Protein AF-A0A8B6EXM6-F1 (afdb_monomer_lite)

Radius of gyration: 26.9 Å; chains: 1; bounding box: 40×27×105 Å

Secondary structure (DSSP, 8-state):
------PPPP-----------------EEETTEEEEETTPPPPPPTTEEEEEEEETTEEEEEEEEPPPP-SSS-B--SSS--B-TTEEEETTEEEETT-EEE-TTSSSEEEEEGGGEEEE------HHHHHHS--

Organism: Mytilus galloprovincialis (NCBI:txid29158)

pLDDT: mean 84.37, std 20.35, range [32.66, 98.38]

Structure (mmCIF, N/CA/C/O backbone):
data_AF-A0A8B6EXM6-F1
#
_entry.id   AF-A0A8B6EXM6-F1
#
loop_
_atom_site.group_PDB
_atom_site.id
_atom_site.type_symbol
_atom_site.label_atom_id
_atom_site.label_alt_id
_atom_site.label_comp_id
_atom_site.label_asym_id
_atom_site.label_entity_id
_atom_site.label_seq_id
_atom_site.pdbx_PDB_ins_code
_atom_site.Cartn_x
_atom_site.Cartn_y
_atom_site.Cartn_z
_atom_site.occupancy
_atom_site.B_iso_or_equiv
_atom_site.auth_seq_id
_atom_site.auth_comp_id
_atom_site.auth_asym_id
_atom_site.auth_atom_id
_atom_site.pdbx_PDB_model_num
ATOM 1 N N . MET A 1 1 ? 2.845 9.233 90.300 1.00 34.72 1 MET A N 1
ATOM 2 C CA . MET A 1 1 ? 2.498 8.474 89.081 1.00 34.72 1 MET A CA 1
ATOM 3 C C . MET A 1 1 ? 1.012 8.655 88.820 1.00 34.72 1 MET A C 1
ATOM 5 O O . MET A 1 1 ? 0.210 8.034 89.497 1.00 34.72 1 MET A O 1
ATOM 9 N N . VAL A 1 2 ? 0.644 9.555 87.909 1.00 34.09 2 VAL A N 1
ATOM 10 C CA . VAL A 1 2 ? -0.724 9.688 87.387 1.00 34.09 2 VAL A CA 1
ATOM 11 C C . VAL A 1 2 ? -0.554 9.925 85.894 1.00 34.09 2 VAL A C 1
ATOM 13 O O . VAL A 1 2 ? -0.035 10.964 85.497 1.00 34.09 2 VAL A O 1
ATOM 16 N N . GLN A 1 3 ? -0.878 8.925 85.080 1.00 34.38 3 GLN A N 1
ATOM 17 C CA . GLN A 1 3 ? -0.760 9.011 83.630 1.00 34.38 3 GLN A CA 1
ATOM 18 C C . GLN A 1 3 ? -2.174 9.070 83.050 1.00 34.38 3 GLN A C 1
ATOM 20 O O . GLN A 1 3 ? -2.929 8.099 83.095 1.00 34.38 3 GLN A O 1
ATOM 25 N N . CYS A 1 4 ? -2.536 10.264 82.581 1.00 32.66 4 CYS A N 1
ATOM 26 C CA . CYS A 1 4 ? -3.787 10.568 81.901 1.00 32.66 4 CYS A CA 1
ATOM 27 C C . CYS A 1 4 ? -3.909 9.775 80.593 1.00 32.66 4 CYS A C 1
ATOM 29 O O . CYS A 1 4 ? -2.983 9.743 79.783 1.00 32.66 4 CYS A O 1
ATOM 31 N N . ARG A 1 5 ? -5.084 9.179 80.368 1.00 43.31 5 ARG A N 1
ATOM 32 C CA . ARG A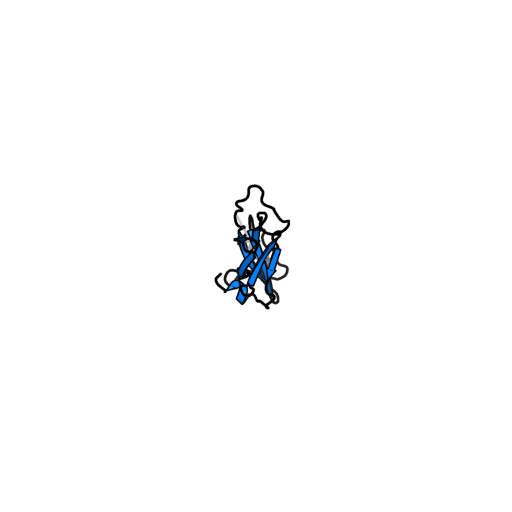 1 5 ? -5.501 8.638 79.070 1.00 43.31 5 ARG A CA 1
ATOM 33 C C . ARG A 1 5 ? -5.988 9.786 78.186 1.00 43.31 5 ARG A C 1
ATOM 35 O O . ARG A 1 5 ? -6.870 10.531 78.602 1.00 43.31 5 ARG A O 1
ATOM 42 N N . VAL A 1 6 ? -5.460 9.892 76.970 1.00 43.50 6 VAL A N 1
ATOM 43 C CA . VAL A 1 6 ? -5.981 10.780 75.920 1.00 43.50 6 VAL A CA 1
ATOM 44 C C . VAL A 1 6 ? -6.346 9.912 74.715 1.00 43.50 6 VAL A C 1
ATOM 46 O O . VAL A 1 6 ? -5.527 9.133 74.233 1.00 43.50 6 VAL A O 1
ATOM 49 N N . PHE A 1 7 ? -7.609 10.003 74.297 1.00 38.62 7 PHE A N 1
ATOM 50 C CA . PHE A 1 7 ? -8.184 9.337 73.125 1.00 38.62 7 PHE A CA 1
ATOM 51 C C . PHE A 1 7 ? -7.579 9.887 71.819 1.00 38.62 7 PHE A C 1
ATOM 53 O O . PHE A 1 7 ? -7.333 11.093 71.743 1.00 38.62 7 PHE A O 1
ATOM 60 N N . PRO A 1 8 ? -7.385 9.068 70.766 1.00 41.78 8 PRO A N 1
ATOM 61 C CA . PRO A 1 8 ? -6.911 9.568 69.485 1.00 41.78 8 PRO A CA 1
ATOM 62 C C . PRO A 1 8 ? -8.068 10.171 68.678 1.00 41.78 8 PRO A C 1
ATOM 64 O O . PRO A 1 8 ? -9.101 9.538 68.454 1.00 41.78 8 PRO A O 1
ATOM 67 N N . ALA A 1 9 ? -7.868 11.416 68.250 1.00 41.03 9 ALA A N 1
ATOM 68 C CA . ALA A 1 9 ? -8.733 12.136 67.332 1.00 41.03 9 ALA A CA 1
ATOM 69 C C . ALA A 1 9 ? -8.699 11.501 65.930 1.00 41.03 9 ALA A C 1
ATOM 71 O O . ALA A 1 9 ? -7.644 11.135 65.410 1.00 41.03 9 ALA A O 1
ATOM 72 N N . LEU A 1 10 ? -9.886 11.387 65.338 1.00 41.31 10 LEU A N 1
ATOM 73 C CA . LEU A 1 10 ? -10.153 10.894 63.991 1.00 41.31 10 LEU A CA 1
ATOM 74 C C . LEU A 1 10 ? -9.427 11.732 62.926 1.00 41.31 10 LEU A C 1
ATOM 76 O O . LEU A 1 10 ? -9.684 12.924 62.772 1.00 41.31 10 LEU A O 1
ATOM 80 N N . VAL A 1 11 ? -8.557 11.079 62.156 1.00 41.72 11 VAL A N 1
ATOM 81 C CA . VAL A 1 11 ? -7.926 11.625 60.950 1.00 41.72 11 VAL A CA 1
ATOM 82 C C . VAL A 1 11 ? -8.890 11.438 59.775 1.00 41.72 11 VAL A C 1
ATOM 84 O O . VAL A 1 11 ? -9.005 10.341 59.235 1.00 41.72 11 VAL A O 1
ATOM 87 N N . PHE A 1 12 ? -9.585 12.499 59.361 1.00 43.84 12 PHE A N 1
ATOM 88 C CA . PHE A 1 12 ? -10.278 12.537 58.068 1.00 43.84 12 PHE A CA 1
ATOM 89 C C . PHE A 1 12 ? -9.335 13.128 57.016 1.00 43.84 12 PHE A C 1
ATOM 91 O O . PHE A 1 12 ? -9.258 14.341 56.837 1.00 43.84 12 PHE A O 1
ATOM 98 N N . ALA A 1 13 ? -8.597 12.265 56.319 1.00 43.75 13 ALA A N 1
ATOM 99 C CA . ALA A 1 13 ? -7.878 12.643 55.108 1.00 43.75 13 ALA A CA 1
ATOM 100 C C . ALA A 1 13 ? -8.823 12.483 53.906 1.00 43.75 13 ALA A C 1
ATOM 102 O O . ALA A 1 13 ? -9.130 11.366 53.489 1.00 43.75 13 ALA A O 1
ATOM 103 N N . SER A 1 14 ? -9.313 13.596 53.351 1.00 48.47 14 SER A N 1
ATOM 104 C CA . SER A 1 14 ? -10.086 13.587 52.106 1.00 48.47 14 SER A CA 1
ATOM 105 C C . SER A 1 14 ? -9.149 13.330 50.922 1.00 48.47 14 SER A C 1
ATOM 107 O O . SER A 1 14 ? -8.480 14.239 50.426 1.00 48.47 14 SER A O 1
ATOM 109 N N . MET A 1 15 ? -9.091 12.084 50.459 1.00 48.59 15 MET A N 1
ATOM 110 C CA . MET A 1 15 ? -8.458 11.744 49.188 1.00 48.59 15 MET A CA 1
ATOM 111 C C . MET A 1 15 ? -9.365 12.203 48.039 1.00 48.59 15 MET A C 1
ATOM 113 O O . MET A 1 15 ? -10.319 11.519 47.674 1.00 48.59 15 MET A O 1
ATOM 117 N N . TYR A 1 16 ? -9.067 13.368 47.461 1.00 50.91 16 TYR A N 1
ATOM 118 C CA . TYR A 1 16 ? -9.584 13.747 46.147 1.00 50.91 16 TYR A CA 1
ATOM 119 C C . TYR A 1 16 ? -8.964 12.817 45.097 1.00 50.91 16 TYR A C 1
ATOM 121 O O . TYR A 1 16 ? -7.851 13.032 44.622 1.00 50.91 16 TYR A O 1
ATOM 129 N N . MET A 1 17 ? -9.689 11.756 44.749 1.00 49.56 17 MET A N 1
ATOM 130 C CA . MET A 1 17 ? -9.412 10.945 43.568 1.00 49.56 17 MET A CA 1
ATOM 131 C C . MET A 1 17 ? -9.766 11.774 42.330 1.00 49.56 17 MET A C 1
ATOM 133 O O . MET A 1 17 ? -10.905 11.771 41.869 1.00 49.56 17 MET A O 1
ATOM 137 N N . PHE A 1 18 ? -8.789 12.501 41.783 1.00 52.09 18 PHE A N 1
ATOM 138 C CA . PHE A 1 18 ? -8.862 12.965 40.401 1.00 52.09 18 PHE A CA 1
ATOM 139 C C . PHE A 1 18 ? -8.779 11.735 39.495 1.00 52.09 18 PHE A C 1
ATOM 141 O O . PHE A 1 18 ? -7.700 11.289 39.107 1.00 52.09 18 PHE A O 1
ATOM 148 N N . SER A 1 19 ? -9.935 11.158 39.176 1.00 43.47 19 SER A N 1
ATOM 149 C CA . SER A 1 19 ? -10.073 10.207 38.082 1.00 43.47 19 SER A CA 1
ATOM 150 C C . SER A 1 19 ? -9.840 10.948 36.767 1.00 43.47 19 SER A C 1
ATOM 152 O O . SER A 1 19 ? -10.780 11.373 36.101 1.00 43.47 19 SER A O 1
ATOM 154 N N . PHE A 1 20 ? -8.577 11.100 36.368 1.00 47.12 20 PHE A N 1
ATOM 155 C CA . PHE A 1 20 ? -8.254 11.265 34.957 1.00 47.12 20 PHE A CA 1
ATOM 156 C C . PHE A 1 20 ? -8.575 9.934 34.278 1.00 47.12 20 PHE A C 1
ATOM 158 O O . PHE A 1 20 ? -7.740 9.034 34.202 1.00 47.12 20 PHE A O 1
ATOM 165 N N . ILE A 1 21 ? -9.816 9.787 33.814 1.00 51.50 21 ILE A N 1
ATOM 166 C CA . ILE A 1 21 ? -10.160 8.783 32.811 1.00 51.50 21 ILE A CA 1
ATOM 167 C C . ILE A 1 21 ? -9.494 9.269 31.522 1.00 51.50 21 ILE A C 1
ATOM 169 O O . ILE A 1 21 ? -10.095 9.968 30.713 1.00 51.50 21 ILE A O 1
ATOM 173 N N . GLY A 1 22 ? -8.203 8.981 31.368 1.00 46.91 22 GLY A N 1
ATOM 174 C CA . GLY A 1 22 ? -7.581 9.032 30.057 1.00 46.91 22 GLY A CA 1
ATOM 175 C C . GLY A 1 22 ? -8.245 7.949 29.220 1.00 46.91 22 GLY A C 1
ATOM 176 O O . GLY A 1 22 ? -8.099 6.768 29.534 1.00 46.91 22 GLY A O 1
ATOM 177 N N . GLU A 1 23 ? -9.002 8.329 28.190 1.00 48.47 23 GLU A N 1
ATOM 178 C CA . GLU A 1 23 ? -9.373 7.389 27.134 1.00 48.47 23 GLU A CA 1
ATOM 179 C C . GLU A 1 23 ? -8.078 6.742 26.643 1.00 48.47 23 GLU A C 1
ATOM 181 O O . GLU A 1 23 ? -7.191 7.415 26.116 1.00 48.47 23 GLU A O 1
ATOM 186 N N . SER A 1 24 ? -7.908 5.443 26.883 1.00 43.19 24 SER A N 1
ATOM 187 C CA . SER A 1 24 ? -6.742 4.738 26.377 1.00 43.19 24 SER A CA 1
ATOM 188 C C . SER A 1 24 ? -6.861 4.671 24.852 1.00 43.19 24 SER A C 1
ATOM 190 O O . SER A 1 24 ? -7.576 3.820 24.317 1.00 43.19 24 SER A O 1
ATOM 192 N N . TYR A 1 25 ? -6.173 5.576 24.154 1.00 55.88 25 TYR A N 1
ATOM 193 C CA . TYR A 1 25 ? -5.893 5.502 22.720 1.00 55.88 25 TYR A CA 1
ATOM 194 C C . TYR A 1 25 ? -5.006 4.276 22.484 1.00 55.88 25 TYR A C 1
ATOM 196 O O . TYR A 1 25 ? -3.781 4.316 22.597 1.00 55.88 25 TYR A O 1
ATOM 204 N N . GLY A 1 26 ? -5.662 3.130 22.330 1.00 62.62 26 GLY A N 1
ATOM 205 C CA . GLY A 1 26 ? -5.035 1.826 22.236 1.00 62.62 26 GLY A CA 1
ATOM 206 C C . GLY A 1 26 ? -5.203 1.267 20.837 1.00 62.62 26 GLY A C 1
ATOM 207 O O . GLY A 1 26 ? -6.320 1.175 20.332 1.00 62.62 26 GLY A O 1
ATOM 208 N N . LYS A 1 27 ? -4.090 0.836 20.243 1.00 78.25 27 LYS A N 1
ATOM 209 C CA . LYS A 1 27 ? -4.034 0.024 19.025 1.00 78.25 27 LYS A CA 1
ATOM 210 C C . LYS A 1 27 ? -5.106 -1.080 19.059 1.00 78.25 27 LYS A C 1
ATOM 212 O O . LYS A 1 27 ? -4.941 -2.063 19.778 1.00 78.25 27 LYS A O 1
ATOM 217 N N . GLN A 1 28 ? -6.168 -0.961 18.262 1.00 90.00 28 GLN A N 1
ATOM 218 C CA . GLN A 1 28 ? -7.168 -2.025 18.110 1.00 90.00 28 GLN A CA 1
ATOM 219 C C . GLN A 1 28 ? -6.867 -2.852 16.861 1.00 90.00 28 GLN A C 1
ATOM 221 O O . GLN A 1 28 ? -6.406 -2.319 15.854 1.00 90.00 28 GLN A O 1
ATOM 226 N N . ILE A 1 29 ? -7.132 -4.156 16.903 1.00 93.69 29 ILE A N 1
ATOM 227 C CA . ILE A 1 29 ? -6.996 -5.032 15.733 1.00 93.69 29 ILE A CA 1
ATOM 228 C C . ILE A 1 29 ? -8.359 -5.190 15.061 1.00 93.69 29 ILE A C 1
ATOM 230 O O . ILE A 1 29 ? -9.370 -5.407 15.726 1.00 93.69 29 ILE A O 1
ATOM 234 N N . TYR A 1 30 ? -8.384 -5.074 13.735 1.00 94.38 30 TYR A N 1
ATOM 235 C CA . TYR A 1 30 ? -9.573 -5.257 12.909 1.00 94.38 30 TYR A CA 1
ATOM 236 C C . TYR A 1 30 ? -9.198 -6.104 11.694 1.00 94.38 30 TYR A C 1
ATOM 238 O O . TYR A 1 30 ? -8.584 -5.601 10.755 1.00 94.38 30 TYR A O 1
ATOM 246 N N . GLY A 1 31 ? -9.504 -7.402 11.736 1.00 94.38 31 GLY A N 1
ATOM 247 C CA . GLY A 1 31 ? -8.985 -8.355 10.752 1.00 94.38 31 GLY A CA 1
ATOM 248 C C . GLY A 1 31 ? -7.453 -8.386 10.782 1.00 94.38 31 GLY A C 1
ATOM 249 O O . GLY A 1 31 ? -6.862 -8.530 11.849 1.00 94.38 31 GLY A O 1
ATOM 250 N N . ASN A 1 32 ? -6.808 -8.199 9.630 1.00 94.19 32 ASN A N 1
ATOM 251 C CA . ASN A 1 32 ? -5.352 -8.039 9.521 1.00 94.19 32 ASN A CA 1
ATOM 252 C C . ASN A 1 32 ? -4.878 -6.571 9.567 1.00 94.19 32 ASN A C 1
ATOM 254 O O . ASN A 1 32 ? -3.711 -6.288 9.296 1.00 94.19 32 ASN A O 1
ATOM 258 N N . CYS A 1 33 ? -5.766 -5.635 9.903 1.00 95.81 33 CYS A N 1
ATOM 259 C CA . CYS A 1 33 ? -5.447 -4.222 10.034 1.00 95.81 33 CYS A CA 1
ATOM 260 C C . CYS A 1 33 ? -5.356 -3.783 11.489 1.00 95.81 33 CYS A C 1
ATOM 262 O O . CYS A 1 33 ? -5.894 -4.398 12.412 1.00 95.81 33 CYS A O 1
ATOM 264 N N . VAL A 1 34 ? -4.751 -2.615 11.654 1.00 95.38 34 VAL A N 1
ATOM 265 C CA . VAL A 1 34 ? -4.788 -1.838 12.879 1.00 95.38 34 VAL A CA 1
ATOM 266 C C . VAL A 1 34 ? -5.810 -0.717 12.737 1.00 95.38 34 VAL A C 1
ATOM 268 O O . VAL A 1 34 ? -5.817 -0.004 11.737 1.00 95.38 34 VAL A O 1
ATOM 271 N N . LYS A 1 35 ? -6.668 -0.554 13.735 1.00 95.75 35 LYS A N 1
ATOM 272 C CA . LYS A 1 35 ? -7.702 0.472 13.812 1.00 95.75 35 LYS A CA 1
ATOM 273 C C . LYS A 1 35 ? -7.287 1.542 14.824 1.00 95.75 35 LYS A C 1
ATOM 275 O O . LYS A 1 35 ? -6.917 1.214 15.949 1.00 95.75 35 LYS A O 1
ATOM 280 N N . TYR A 1 36 ? -7.396 2.799 14.406 1.00 93.94 36 TYR A N 1
ATOM 281 C CA . TYR A 1 36 ? -7.090 4.005 15.180 1.00 93.94 36 TYR A CA 1
ATOM 282 C C . TYR A 1 36 ? -8.285 4.953 15.176 1.00 93.94 36 TYR A C 1
ATOM 284 O O . TYR A 1 36 ? -9.060 4.954 14.214 1.00 93.94 36 TYR A O 1
ATOM 292 N N . ALA A 1 37 ? -8.412 5.805 16.189 1.00 93.00 37 ALA A N 1
ATOM 293 C CA . ALA A 1 37 ? -9.307 6.955 16.104 1.00 93.00 37 ALA A CA 1
ATOM 294 C C . ALA A 1 37 ? -8.752 8.000 15.115 1.00 93.00 37 ALA A C 1
ATOM 296 O O . ALA A 1 37 ? -7.541 8.128 14.911 1.00 93.00 37 ALA A O 1
ATOM 297 N N . VAL A 1 38 ? -9.631 8.766 14.466 1.00 91.94 38 VAL A N 1
ATOM 298 C CA . VAL A 1 38 ? -9.201 9.926 13.667 1.00 91.94 38 VAL A CA 1
ATOM 299 C C . VAL A 1 38 ? -8.515 10.944 14.585 1.00 91.94 38 VAL A C 1
ATOM 301 O O . VAL A 1 38 ? -9.031 11.269 15.647 1.00 91.94 38 VAL A O 1
ATOM 304 N N . GLY A 1 39 ? -7.349 11.446 14.167 1.00 88.62 39 GLY A N 1
ATOM 305 C CA . GLY A 1 39 ? -6.529 12.378 14.953 1.00 88.62 39 GLY A CA 1
ATOM 306 C C . GLY A 1 39 ? -5.514 11.706 15.883 1.00 88.62 39 GLY A C 1
AT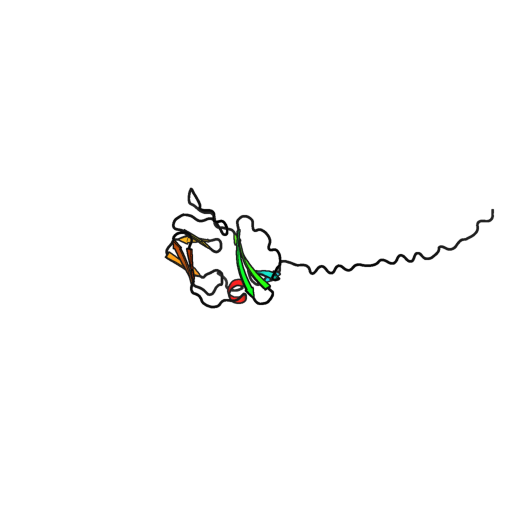OM 307 O O . GLY A 1 39 ? -4.617 12.379 16.378 1.00 88.62 39 GLY A O 1
ATOM 308 N N . GLU A 1 40 ? -5.592 10.387 16.067 1.00 90.19 40 GLU A N 1
ATOM 309 C CA . GLU A 1 40 ? -4.630 9.646 16.881 1.00 90.19 40 GLU A CA 1
ATOM 310 C C . GLU A 1 40 ? -3.242 9.594 16.217 1.00 90.19 40 GLU A C 1
ATOM 312 O O . GLU A 1 40 ? -3.103 9.344 15.009 1.00 90.19 40 GLU A O 1
ATOM 317 N N . THR A 1 41 ? -2.195 9.801 17.021 1.00 89.12 41 THR A N 1
ATOM 318 C CA . THR A 1 41 ? -0.803 9.681 16.578 1.00 89.12 41 THR A CA 1
ATOM 319 C C . THR A 1 41 ? -0.460 8.218 16.318 1.00 89.12 41 THR A C 1
ATOM 321 O O . THR A 1 41 ? -0.466 7.384 17.219 1.00 89.12 41 THR A O 1
ATOM 324 N N . LYS A 1 42 ? -0.108 7.901 15.071 1.00 90.69 42 LYS A N 1
ATOM 325 C CA . LYS A 1 42 ? 0.285 6.546 14.664 1.00 90.69 42 LYS A CA 1
ATOM 326 C C . LYS A 1 42 ? 1.770 6.302 14.958 1.00 90.69 42 LYS A C 1
ATOM 328 O O . LYS A 1 42 ? 2.578 7.208 14.745 1.00 90.69 42 LYS A O 1
ATOM 333 N N . PRO A 1 43 ? 2.162 5.087 15.378 1.00 90.06 43 PRO A N 1
ATOM 334 C CA . PRO A 1 43 ? 3.558 4.775 15.665 1.00 90.06 43 PRO A CA 1
ATOM 335 C C . PRO A 1 43 ? 4.430 4.838 14.403 1.00 90.06 43 PRO A C 1
ATOM 337 O O . PRO A 1 43 ? 3.986 4.541 13.290 1.00 90.06 43 PRO A O 1
ATOM 340 N N . ILE A 1 44 ? 5.708 5.170 14.574 1.00 88.44 44 ILE A N 1
ATOM 341 C CA . ILE A 1 44 ? 6.690 5.110 13.486 1.00 88.44 44 ILE A CA 1
ATOM 342 C C . ILE A 1 44 ? 7.034 3.639 13.217 1.00 88.44 44 ILE A C 1
ATOM 344 O O . ILE A 1 44 ? 7.420 2.909 14.131 1.00 88.44 44 ILE A O 1
ATOM 348 N N . LEU A 1 45 ? 6.914 3.198 11.963 1.00 90.31 45 LEU A N 1
ATOM 349 C CA . LEU A 1 45 ? 7.285 1.842 11.551 1.00 90.31 45 LEU A CA 1
ATOM 350 C C . LEU A 1 45 ? 8.750 1.824 11.105 1.00 90.31 45 LEU A C 1
ATOM 352 O O . LEU A 1 45 ? 9.119 2.472 10.129 1.00 90.31 45 LEU A O 1
ATOM 356 N N . ARG A 1 46 ? 9.603 1.076 11.813 1.00 89.44 46 ARG A N 1
ATOM 357 C CA . ARG A 1 46 ? 10.996 0.867 11.387 1.00 89.44 46 ARG A CA 1
ATOM 358 C C . ARG A 1 46 ? 11.024 -0.082 10.188 1.00 89.44 46 ARG A C 1
ATOM 360 O O . ARG A 1 46 ? 10.569 -1.217 10.313 1.00 89.44 46 ARG A O 1
ATOM 367 N N . ASN A 1 47 ? 11.588 0.367 9.064 1.00 89.94 47 ASN A N 1
ATOM 368 C CA . ASN A 1 47 ? 11.646 -0.391 7.806 1.00 89.94 47 ASN A CA 1
ATOM 369 C C . ASN A 1 47 ? 10.268 -0.922 7.361 1.00 89.94 47 ASN A C 1
ATOM 371 O O . ASN A 1 47 ? 10.091 -2.102 7.047 1.00 89.94 47 ASN A O 1
ATOM 375 N N . GLY A 1 48 ? 9.266 -0.053 7.398 1.00 93.38 48 GLY A N 1
ATOM 376 C CA . GLY A 1 48 ? 7.909 -0.407 7.029 1.00 93.38 48 GLY A CA 1
ATOM 377 C C . GLY A 1 48 ? 7.096 0.811 6.657 1.00 93.38 48 GLY A C 1
ATOM 378 O O . GLY A 1 48 ? 7.511 1.950 6.865 1.00 93.38 48 GLY A O 1
ATOM 379 N N . ASP A 1 49 ? 5.924 0.539 6.116 1.00 94.44 49 ASP A N 1
ATOM 380 C CA . ASP A 1 49 ? 4.952 1.554 5.761 1.00 94.44 49 ASP A CA 1
ATOM 381 C C . ASP A 1 49 ? 3.540 1.028 6.039 1.00 94.44 49 ASP A C 1
ATOM 383 O O . ASP A 1 49 ? 3.338 -0.099 6.507 1.00 94.44 49 ASP A O 1
ATOM 387 N N . ARG A 1 50 ? 2.550 1.885 5.819 1.00 94.81 50 ARG A N 1
ATOM 388 C CA . ARG A 1 50 ? 1.147 1.600 6.069 1.00 94.81 50 ARG A CA 1
ATOM 389 C C . ARG A 1 50 ? 0.290 2.110 4.923 1.00 94.81 50 ARG A C 1
ATOM 391 O O . ARG A 1 50 ? 0.459 3.226 4.443 1.00 94.81 50 ARG A O 1
ATOM 398 N N . PHE A 1 51 ? -0.707 1.321 4.555 1.00 95.31 51 PHE A N 1
ATOM 399 C CA . PHE A 1 51 ? -1.804 1.767 3.707 1.00 95.31 51 PHE A CA 1
ATOM 400 C C . PHE A 1 51 ? -3.045 1.923 4.574 1.00 95.31 51 PHE A C 1
ATOM 402 O O . PHE A 1 51 ? -3.428 0.976 5.260 1.00 95.31 51 PHE A O 1
ATOM 409 N N . CYS A 1 52 ? -3.644 3.114 4.581 1.00 95.44 52 CYS A N 1
ATOM 410 C CA . CYS A 1 52 ? -4.766 3.415 5.459 1.00 95.44 52 CYS A CA 1
ATOM 411 C C . CYS A 1 52 ? -5.986 3.915 4.692 1.00 95.44 52 CYS A C 1
ATOM 413 O O . CYS A 1 52 ? -5.851 4.683 3.741 1.00 95.44 52 CYS A O 1
ATOM 415 N N . ILE A 1 53 ? -7.167 3.556 5.187 1.00 95.62 53 ILE A N 1
ATOM 416 C CA . ILE A 1 53 ? -8.450 4.113 4.761 1.00 95.62 53 ILE A CA 1
ATOM 417 C C . ILE A 1 53 ? -9.217 4.637 5.973 1.00 95.62 53 ILE A C 1
ATOM 419 O O . ILE A 1 53 ? -9.121 4.093 7.075 1.00 95.62 53 ILE A O 1
ATOM 423 N N . THR A 1 54 ? -9.959 5.719 5.768 1.00 96.12 54 THR A N 1
ATOM 424 C CA . THR A 1 54 ? -10.746 6.377 6.813 1.00 96.12 54 THR A CA 1
ATOM 425 C C . THR A 1 54 ? -12.216 6.048 6.609 1.00 96.12 54 THR A C 1
ATOM 427 O O . THR A 1 54 ? -12.737 6.227 5.512 1.00 96.12 54 THR A O 1
ATOM 430 N N . GLU A 1 55 ? -12.885 5.593 7.663 1.00 96.00 55 GLU A N 1
ATOM 431 C CA . GLU A 1 55 ? -14.312 5.279 7.650 1.00 96.00 55 GLU A CA 1
ATOM 432 C C . GLU A 1 55 ? -14.946 5.775 8.954 1.00 96.00 55 GLU A C 1
ATOM 434 O O . GLU A 1 55 ? -14.587 5.353 10.059 1.00 96.00 55 GLU A O 1
ATOM 439 N N . GLY A 1 56 ? -15.863 6.737 8.832 1.00 95.06 56 GLY A N 1
ATOM 440 C CA . GLY A 1 56 ? -16.452 7.423 9.979 1.00 95.06 56 GLY A CA 1
ATOM 441 C C . GLY A 1 56 ? -15.391 8.094 10.859 1.00 95.06 56 GLY A C 1
ATOM 442 O O . GLY A 1 56 ? -14.629 8.941 10.400 1.00 95.06 56 GLY A O 1
ATOM 443 N N . ARG A 1 57 ? -15.350 7.716 12.142 1.00 94.56 57 ARG A N 1
ATOM 444 C CA . ARG A 1 57 ? -14.416 8.260 13.147 1.00 94.56 57 ARG A CA 1
ATOM 445 C C . ARG A 1 57 ? -13.132 7.444 13.307 1.00 94.56 57 ARG A C 1
ATOM 447 O O . ARG A 1 57 ? -12.366 7.697 14.236 1.00 94.56 57 ARG A O 1
ATOM 454 N N . TYR A 1 58 ? -12.890 6.479 12.423 1.00 95.56 58 TYR A N 1
ATOM 455 C CA . TYR A 1 58 ? -11.752 5.576 12.530 1.00 95.56 58 TYR A CA 1
ATOM 456 C C . TYR A 1 58 ? -10.896 5.558 11.267 1.00 95.56 58 TYR A C 1
ATOM 458 O O . TYR A 1 58 ? -11.371 5.764 10.151 1.00 95.56 58 TYR A O 1
ATOM 466 N N . VAL A 1 59 ? -9.613 5.270 11.463 1.00 96.00 59 VAL A N 1
ATOM 467 C CA . VAL A 1 59 ? -8.645 5.003 10.405 1.00 96.00 59 VAL A CA 1
ATOM 468 C C . VAL A 1 59 ? -8.173 3.565 10.549 1.00 96.00 59 VAL A C 1
ATOM 470 O O . VAL A 1 59 ? -7.657 3.171 11.592 1.00 96.00 59 VAL A O 1
ATOM 473 N N . TYR A 1 60 ? -8.322 2.793 9.485 1.00 96.62 60 TYR A N 1
ATOM 474 C CA . TYR A 1 60 ? -7.891 1.407 9.401 1.00 96.62 60 TYR A CA 1
ATOM 475 C C . TYR A 1 60 ? -6.616 1.383 8.579 1.00 96.62 60 TYR A C 1
ATOM 477 O O . TYR A 1 60 ? -6.597 1.933 7.485 1.00 96.62 60 TYR A O 1
ATOM 485 N N . CYS A 1 61 ? -5.552 0.785 9.096 1.00 96.06 61 CYS A N 1
ATOM 486 C CA . CYS A 1 61 ? -4.250 0.740 8.453 1.00 96.06 61 CYS A CA 1
ATOM 487 C C . CYS A 1 61 ? -3.772 -0.703 8.329 1.00 96.06 61 CYS A C 1
ATOM 489 O O . CYS A 1 61 ? -3.636 -1.406 9.331 1.00 96.06 61 CYS A O 1
ATOM 491 N N . LYS A 1 62 ? -3.453 -1.120 7.107 1.00 95.19 62 LYS A N 1
ATOM 492 C CA . LYS A 1 62 ? -2.661 -2.317 6.842 1.00 95.19 62 LYS A CA 1
ATOM 493 C C . LYS A 1 62 ? -1.187 -1.922 6.922 1.00 95.19 62 LYS A C 1
ATOM 495 O O . LYS A 1 62 ? -0.709 -1.146 6.097 1.00 95.19 62 LYS A O 1
ATOM 500 N N . GLU A 1 63 ? -0.503 -2.393 7.958 1.00 94.62 63 GLU A N 1
ATOM 501 C CA . GLU A 1 63 ? 0.925 -2.145 8.188 1.00 94.62 63 GLU A CA 1
ATOM 502 C C . GLU A 1 63 ? 1.751 -3.289 7.589 1.00 94.62 63 GLU A C 1
ATOM 504 O O . GLU A 1 63 ? 1.372 -4.454 7.696 1.00 94.62 63 GLU A O 1
ATOM 509 N N . PHE A 1 64 ? 2.883 -2.970 6.969 1.00 94.88 64 PHE A N 1
ATOM 510 C CA . PHE A 1 64 ? 3.760 -3.958 6.343 1.00 94.88 64 PHE A CA 1
ATOM 511 C C . PHE A 1 64 ? 5.222 -3.521 6.419 1.00 94.88 64 PHE A C 1
ATOM 513 O O . PHE A 1 64 ? 5.542 -2.337 6.541 1.00 94.88 64 PHE A O 1
ATOM 520 N N . LYS A 1 65 ? 6.130 -4.496 6.348 1.00 96.00 65 LYS A N 1
ATOM 521 C CA . LYS A 1 65 ? 7.569 -4.235 6.235 1.00 96.00 65 LYS A CA 1
ATOM 522 C C . LYS A 1 65 ? 7.933 -3.996 4.778 1.00 96.00 65 LYS A C 1
ATOM 524 O O . LYS A 1 65 ? 7.337 -4.593 3.886 1.00 96.00 65 LYS A O 1
ATOM 529 N N . CYS A 1 66 ? 8.923 -3.148 4.542 1.00 95.75 66 CYS A N 1
ATOM 530 C CA . CYS A 1 66 ? 9.445 -2.955 3.199 1.00 95.75 66 CYS A CA 1
ATOM 531 C C . CYS A 1 66 ? 10.200 -4.204 2.735 1.00 95.75 66 CYS A C 1
ATOM 533 O O . CYS A 1 66 ? 10.976 -4.790 3.497 1.00 95.75 66 CYS A O 1
ATOM 535 N N . ALA A 1 67 ? 9.989 -4.595 1.478 1.00 96.00 67 ALA A N 1
ATOM 536 C CA . ALA A 1 67 ? 10.790 -5.630 0.845 1.00 96.00 67 ALA A CA 1
ATOM 537 C C . ALA A 1 67 ? 12.241 -5.166 0.677 1.00 96.00 67 ALA A C 1
ATOM 539 O O . ALA A 1 67 ? 12.523 -3.988 0.452 1.00 96.00 67 ALA A O 1
ATOM 540 N N . ILE A 1 68 ? 13.166 -6.119 0.753 1.00 94.44 68 ILE A N 1
ATOM 541 C CA . ILE A 1 68 ? 14.580 -5.867 0.487 1.00 94.44 68 ILE A CA 1
ATOM 542 C C . ILE A 1 68 ? 14.777 -5.756 -1.028 1.00 94.44 68 ILE A C 1
ATOM 544 O O . ILE A 1 68 ? 14.455 -6.674 -1.785 1.00 94.44 68 ILE A O 1
ATOM 548 N N . THR A 1 69 ? 15.323 -4.629 -1.471 1.00 94.62 69 THR A N 1
ATOM 549 C CA . THR A 1 69 ? 15.680 -4.388 -2.870 1.00 94.62 69 THR A CA 1
ATOM 550 C C . THR A 1 69 ? 16.955 -5.136 -3.253 1.00 94.62 69 THR A C 1
ATOM 552 O O . THR A 1 69 ? 17.901 -5.183 -2.471 1.00 94.62 69 THR A O 1
ATOM 555 N N . LYS A 1 70 ? 17.018 -5.667 -4.480 1.00 93.25 70 LYS A N 1
ATOM 556 C CA . LYS A 1 70 ? 18.191 -6.407 -4.991 1.00 93.25 70 LYS A CA 1
ATOM 557 C C . LYS A 1 70 ? 19.179 -5.557 -5.804 1.00 93.25 70 LYS A C 1
ATOM 559 O O . LYS A 1 70 ? 20.235 -6.050 -6.179 1.00 93.25 70 LYS A O 1
ATOM 564 N N . CYS A 1 71 ? 18.838 -4.311 -6.124 1.00 93.75 71 CYS A N 1
ATOM 565 C CA . CYS A 1 71 ? 19.705 -3.426 -6.899 1.00 93.75 71 CYS A CA 1
ATOM 566 C C . CYS A 1 71 ? 20.810 -2.803 -6.037 1.00 93.75 71 CYS A C 1
ATOM 568 O O . CYS A 1 71 ? 20.627 -2.561 -4.847 1.00 93.75 71 CYS A O 1
ATOM 570 N N . LEU A 1 72 ? 21.934 -2.475 -6.680 1.00 93.12 72 LEU A N 1
ATOM 571 C CA . LEU A 1 72 ? 23.093 -1.846 -6.036 1.00 93.12 72 LEU A CA 1
ATOM 572 C C . LEU A 1 72 ? 22.790 -0.445 -5.482 1.00 93.12 72 LEU A C 1
ATOM 574 O O . LEU A 1 72 ? 23.404 -0.021 -4.509 1.00 93.12 72 LEU A O 1
ATOM 578 N N . LYS A 1 73 ? 21.869 0.286 -6.122 1.00 94.25 73 LYS A N 1
ATOM 579 C CA . LYS A 1 73 ? 21.500 1.664 -5.771 1.00 94.25 73 LYS A CA 1
ATOM 580 C C . LYS A 1 73 ? 19.974 1.801 -5.711 1.00 94.25 73 LYS A C 1
ATOM 582 O O . LYS A 1 73 ? 19.366 2.166 -6.717 1.00 94.25 73 LYS A O 1
ATOM 587 N N . PRO A 1 74 ? 19.338 1.457 -4.579 1.00 95.38 74 PRO A N 1
ATOM 588 C CA . PRO A 1 74 ? 17.903 1.647 -4.414 1.00 95.38 74 PRO A 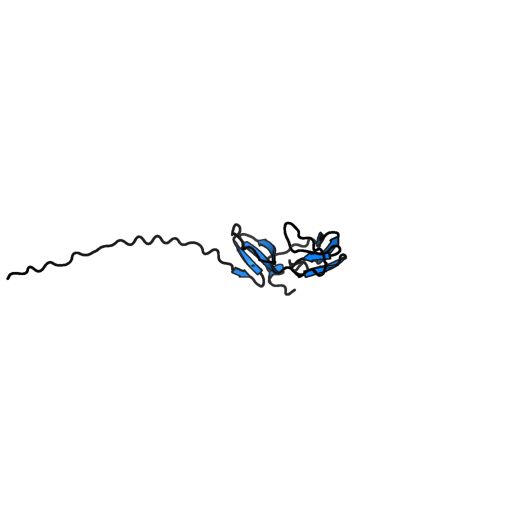CA 1
ATOM 589 C C . PRO A 1 74 ? 17.545 3.132 -4.307 1.00 95.38 74 PRO A C 1
ATOM 591 O O . PRO A 1 74 ? 18.267 3.923 -3.700 1.00 95.38 74 PRO A O 1
ATOM 594 N N . VAL A 1 75 ? 16.396 3.499 -4.867 1.00 95.75 75 VAL A N 1
ATOM 595 C CA . VAL A 1 75 ? 15.800 4.828 -4.722 1.00 95.75 75 VAL A CA 1
ATOM 596 C C . VAL A 1 75 ? 14.957 4.839 -3.451 1.00 95.75 75 VAL A C 1
ATOM 598 O O . VAL A 1 75 ? 14.049 4.022 -3.294 1.00 95.75 75 VAL A O 1
ATOM 601 N N . VAL A 1 76 ? 15.247 5.774 -2.545 1.00 93.50 76 VAL A N 1
ATOM 602 C CA . VAL A 1 76 ? 14.514 5.953 -1.284 1.00 93.50 76 VAL A CA 1
ATOM 603 C C . VAL A 1 76 ? 13.581 7.161 -1.421 1.00 93.50 76 VAL A C 1
ATOM 605 O O . VAL A 1 76 ? 14.068 8.288 -1.517 1.00 93.50 76 VAL A O 1
ATOM 608 N N . PRO A 1 77 ? 12.251 6.969 -1.473 1.00 90.56 77 PRO A N 1
ATOM 609 C CA . PRO A 1 77 ? 11.315 8.084 -1.554 1.00 90.56 77 PRO A CA 1
ATOM 610 C C . PRO A 1 77 ? 11.167 8.797 -0.199 1.00 90.56 77 PRO A C 1
ATOM 612 O O . PRO A 1 77 ? 11.433 8.222 0.853 1.00 90.56 77 PRO A O 1
ATOM 615 N N . TYR A 1 78 ? 10.674 10.043 -0.210 1.00 87.38 78 TYR A N 1
ATOM 616 C CA . TYR A 1 78 ? 10.364 10.787 1.024 1.00 87.38 78 TYR A CA 1
ATOM 617 C C . TYR A 1 78 ? 9.302 10.083 1.892 1.00 87.38 78 TYR A C 1
A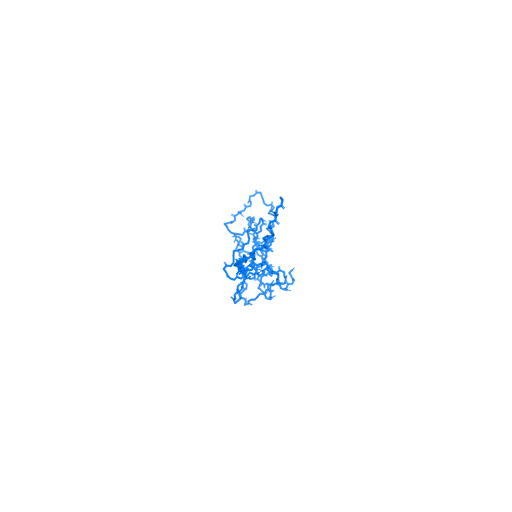TOM 619 O O . TYR A 1 78 ? 9.336 10.161 3.119 1.00 87.38 78 TYR A O 1
ATOM 627 N N . ARG A 1 79 ? 8.358 9.379 1.255 1.00 85.81 79 ARG A N 1
ATOM 628 C CA . ARG A 1 79 ? 7.397 8.473 1.895 1.00 85.81 79 ARG A CA 1
ATOM 629 C C . ARG A 1 79 ? 7.306 7.181 1.101 1.00 85.81 79 ARG A C 1
ATOM 631 O O . ARG A 1 79 ? 7.314 7.222 -0.128 1.00 85.81 79 ARG A O 1
ATOM 638 N N . GLY A 1 80 ? 7.155 6.069 1.806 1.00 89.50 80 GLY A N 1
ATOM 639 C CA . GLY A 1 80 ? 7.063 4.748 1.205 1.00 89.50 80 GLY A CA 1
ATOM 640 C C . GLY A 1 80 ? 8.345 3.942 1.312 1.00 89.50 80 GLY A C 1
ATOM 641 O O . GLY A 1 80 ? 9.339 4.354 1.908 1.00 89.50 80 GLY A O 1
ATOM 642 N N . CYS A 1 81 ? 8.289 2.754 0.729 1.00 95.00 81 CYS A N 1
ATOM 643 C CA . CYS A 1 81 ? 9.382 1.800 0.746 1.00 95.00 81 CYS A CA 1
ATOM 644 C C . CYS A 1 81 ? 10.363 2.028 -0.422 1.00 95.00 81 CYS A C 1
ATOM 646 O O . CYS A 1 81 ? 9.954 2.497 -1.490 1.00 95.00 81 CYS A O 1
ATOM 648 N N . PRO A 1 82 ? 11.653 1.695 -0.237 1.00 96.06 82 PRO A N 1
ATOM 649 C CA . PRO A 1 82 ? 12.656 1.797 -1.289 1.00 96.06 82 PRO A CA 1
ATOM 650 C C . PRO A 1 82 ? 12.367 0.845 -2.454 1.00 96.06 82 PRO A C 1
ATOM 652 O O . PRO A 1 82 ? 11.804 -0.234 -2.272 1.00 96.06 82 PRO A O 1
ATOM 655 N N . TYR A 1 83 ? 12.783 1.242 -3.654 1.00 96.19 83 TYR A N 1
ATOM 656 C CA . TYR A 1 83 ? 12.569 0.481 -4.886 1.00 96.19 83 TYR A CA 1
ATOM 657 C C . TYR A 1 83 ? 13.773 0.590 -5.830 1.00 96.19 83 TYR A C 1
ATOM 659 O O . TYR A 1 83 ? 14.655 1.427 -5.649 1.00 96.19 83 TYR A O 1
ATOM 667 N N . CYS A 1 84 ? 13.818 -0.267 -6.847 1.00 96.00 84 CYS A N 1
ATOM 668 C CA . CYS A 1 84 ? 14.834 -0.233 -7.899 1.00 96.00 84 CYS A CA 1
ATOM 669 C C . CYS A 1 84 ? 14.298 0.447 -9.162 1.00 96.00 84 CYS A C 1
ATOM 671 O O . CYS A 1 84 ? 13.096 0.384 -9.434 1.00 96.00 84 CYS A O 1
ATOM 673 N N . GLU A 1 85 ? 15.168 1.033 -9.988 1.00 94.88 85 GLU A N 1
ATOM 674 C CA . GLU A 1 85 ? 14.748 1.465 -11.326 1.00 94.88 85 GLU A CA 1
ATOM 675 C C . GLU A 1 85 ? 14.094 0.309 -12.099 1.00 94.88 85 GLU A C 1
ATOM 677 O O . GLU A 1 85 ? 14.529 -0.839 -12.014 1.00 94.88 85 GLU A O 1
ATOM 682 N N . GLY A 1 86 ? 13.001 0.604 -12.808 1.00 95.12 86 GLY A N 1
ATOM 683 C CA . GLY A 1 86 ? 12.199 -0.412 -13.500 1.00 95.12 86 GLY A CA 1
ATOM 684 C C . GLY A 1 86 ? 11.259 -1.228 -12.603 1.00 95.12 86 GLY A C 1
ATOM 685 O O . GLY A 1 86 ? 10.608 -2.144 -13.100 1.00 95.12 86 GLY A O 1
ATOM 686 N N . THR A 1 87 ? 11.139 -0.890 -11.314 1.00 97.12 87 THR A N 1
ATOM 687 C CA . THR A 1 87 ? 10.244 -1.574 -10.366 1.00 97.12 87 THR A CA 1
ATOM 688 C C . THR A 1 87 ? 9.344 -0.602 -9.605 1.00 97.12 87 THR A C 1
ATOM 690 O O . THR A 1 87 ? 9.577 0.611 -9.597 1.00 97.12 87 THR A O 1
ATOM 693 N N . CYS A 1 88 ? 8.338 -1.152 -8.928 1.00 97.50 88 CYS A N 1
ATOM 694 C CA . CYS A 1 88 ? 7.542 -0.458 -7.930 1.00 97.50 88 CYS A CA 1
ATOM 695 C C . CYS A 1 88 ? 7.623 -1.180 -6.589 1.00 97.50 88 CYS A C 1
ATOM 697 O O . CYS A 1 88 ? 7.520 -2.404 -6.539 1.00 97.50 88 CYS A O 1
ATOM 699 N N . SER A 1 89 ? 7.734 -0.424 -5.502 1.00 96.69 89 SER A N 1
ATOM 700 C CA . SER A 1 89 ? 7.526 -0.940 -4.156 1.00 96.69 89 SER A CA 1
ATOM 701 C C . SER A 1 89 ? 6.112 -0.612 -3.698 1.00 96.69 89 SER A C 1
ATOM 703 O O . SER A 1 89 ? 5.769 0.552 -3.496 1.00 96.69 89 SER A O 1
ATOM 705 N N . TYR A 1 90 ? 5.299 -1.641 -3.478 1.00 96.62 90 TYR A N 1
ATOM 706 C CA . TYR A 1 90 ? 3.912 -1.486 -3.053 1.00 96.62 90 TYR A CA 1
ATOM 707 C C . TYR A 1 90 ? 3.516 -2.601 -2.087 1.00 96.62 90 TYR A C 1
ATOM 709 O O . TYR A 1 90 ? 3.738 -3.777 -2.358 1.00 96.62 90 TYR A O 1
ATOM 717 N N . GLY A 1 91 ? 2.940 -2.242 -0.937 1.00 94.88 91 GLY A N 1
ATOM 718 C CA . GLY A 1 91 ? 2.418 -3.233 0.010 1.00 94.88 91 GLY A CA 1
ATOM 719 C C . GLY A 1 91 ? 3.456 -4.165 0.625 1.00 94.88 91 GLY A C 1
ATOM 720 O O . GLY A 1 91 ? 3.121 -5.287 0.984 1.00 94.88 91 GLY A O 1
ATOM 721 N N . GLY A 1 92 ? 4.715 -3.731 0.705 1.00 94.62 92 GLY A N 1
ATOM 722 C CA . GLY A 1 92 ? 5.810 -4.571 1.189 1.00 94.62 92 GLY A CA 1
ATOM 723 C C . GLY A 1 92 ? 6.311 -5.594 0.168 1.00 94.62 92 GLY A C 1
ATOM 724 O O . GLY A 1 92 ? 7.085 -6.471 0.531 1.00 94.62 92 GLY A O 1
ATOM 725 N N . ALA A 1 93 ? 5.908 -5.470 -1.099 1.00 96.00 93 ALA A N 1
ATOM 726 C CA . ALA A 1 93 ? 6.389 -6.276 -2.214 1.00 96.00 93 ALA A CA 1
ATOM 727 C C . ALA A 1 93 ? 7.013 -5.395 -3.309 1.00 96.00 93 ALA A C 1
ATOM 729 O O . ALA A 1 93 ? 6.733 -4.196 -3.399 1.00 96.00 93 ALA A O 1
ATOM 730 N N . ILE A 1 94 ? 7.862 -6.007 -4.139 1.00 97.12 94 ILE A N 1
ATOM 731 C CA . ILE A 1 94 ? 8.476 -5.379 -5.313 1.00 97.12 94 ILE A CA 1
ATOM 732 C C . ILE A 1 94 ? 7.837 -5.971 -6.565 1.00 97.12 94 ILE A C 1
ATOM 734 O O . ILE A 1 94 ? 7.842 -7.188 -6.741 1.00 97.12 94 ILE A O 1
ATOM 738 N N . TYR A 1 95 ? 7.341 -5.100 -7.435 1.00 97.50 95 TYR A N 1
ATOM 739 C CA . TYR A 1 95 ? 6.709 -5.443 -8.705 1.00 97.50 95 TYR A CA 1
ATOM 740 C C . TYR A 1 95 ? 7.528 -4.897 -9.870 1.00 97.50 95 TYR A C 1
ATOM 742 O O . TYR A 1 95 ? 8.126 -3.826 -9.762 1.00 97.50 95 TYR A O 1
ATOM 750 N N . GLN A 1 96 ? 7.545 -5.610 -10.988 1.00 97.62 96 GLN A N 1
ATOM 751 C CA . GLN A 1 96 ? 8.137 -5.144 -12.237 1.00 97.62 96 GLN A CA 1
ATOM 752 C C . GLN A 1 96 ? 7.180 -4.202 -12.966 1.00 97.62 96 GLN A C 1
ATOM 754 O O . GLN A 1 96 ? 5.958 -4.308 -12.860 1.00 97.62 96 GLN A O 1
ATOM 759 N N . VAL A 1 97 ? 7.726 -3.272 -13.749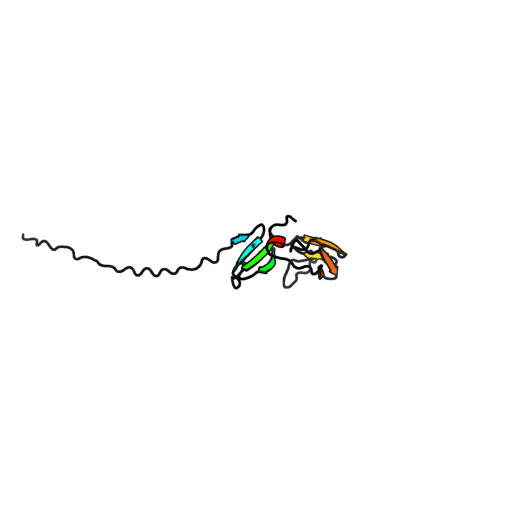 1.00 97.69 97 VAL A N 1
ATOM 760 C CA . VAL A 1 97 ? 6.911 -2.435 -14.640 1.00 97.69 97 VAL A CA 1
ATOM 761 C C . VAL A 1 97 ? 6.063 -3.319 -15.565 1.00 97.69 97 VAL A C 1
ATOM 763 O O . VAL A 1 97 ? 6.580 -4.238 -16.195 1.00 97.69 97 VAL A O 1
ATOM 766 N N . LYS A 1 98 ? 4.774 -2.977 -15.687 1.00 96.75 98 LYS A N 1
ATOM 767 C CA . LYS A 1 98 ? 3.673 -3.714 -16.345 1.00 96.75 98 LYS A CA 1
ATOM 768 C C . LYS A 1 98 ? 3.041 -4.843 -15.527 1.00 96.75 98 LYS A C 1
ATOM 770 O O . LYS A 1 98 ? 1.995 -5.334 -15.958 1.00 96.75 98 LYS A O 1
ATOM 775 N N . ASP A 1 99 ? 3.579 -5.203 -14.361 1.00 98.31 99 ASP A N 1
ATOM 776 C CA . ASP A 1 99 ? 2.911 -6.162 -13.477 1.00 98.31 99 ASP A CA 1
ATOM 777 C C . ASP A 1 99 ? 1.526 -5.656 -13.084 1.00 98.31 99 ASP A C 1
ATOM 779 O O . ASP A 1 99 ? 1.320 -4.456 -12.872 1.00 98.31 99 ASP A O 1
ATOM 783 N N . ARG A 1 100 ? 0.586 -6.597 -12.959 1.00 97.94 100 ARG A N 1
ATOM 784 C CA . ARG A 1 100 ? -0.767 -6.367 -12.453 1.00 97.94 100 ARG A CA 1
ATOM 785 C C . ARG A 1 100 ? -1.018 -7.250 -11.242 1.00 97.94 100 ARG A C 1
ATOM 787 O O . ARG A 1 100 ? -0.699 -8.433 -11.264 1.00 97.94 100 ARG A O 1
ATOM 794 N N . PHE A 1 101 ? -1.613 -6.679 -10.208 1.00 97.12 101 PHE A N 1
ATOM 795 C CA . PHE A 1 101 ? -1.841 -7.344 -8.926 1.00 97.12 101 PHE A CA 1
ATOM 796 C C . PHE A 1 101 ? -3.067 -6.749 -8.230 1.00 97.12 101 PHE A C 1
ATOM 798 O O . PHE A 1 101 ? -3.590 -5.719 -8.649 1.00 97.12 101 PHE A O 1
ATOM 805 N N . VAL A 1 102 ? -3.562 -7.396 -7.178 1.00 96.25 102 VAL A N 1
ATOM 806 C CA . VAL A 1 102 ? -4.658 -6.839 -6.371 1.00 96.25 102 VAL A CA 1
ATOM 807 C C . VAL A 1 102 ? -4.088 -5.770 -5.437 1.00 96.25 102 VAL A C 1
ATOM 809 O O . VAL A 1 102 ? -3.111 -6.010 -4.730 1.00 96.25 102 VAL A O 1
ATOM 812 N N . CYS A 1 103 ? -4.688 -4.582 -5.435 1.00 96.94 103 CYS A N 1
ATOM 813 C CA . CYS A 1 103 ? -4.317 -3.478 -4.558 1.00 96.94 103 CYS A CA 1
ATOM 814 C C . CYS A 1 103 ? -4.514 -3.841 -3.078 1.00 96.94 103 CYS A C 1
ATOM 816 O O . CYS A 1 103 ? -5.290 -4.731 -2.734 1.00 96.94 103 CYS A O 1
ATOM 818 N N . LEU A 1 104 ? -3.863 -3.109 -2.169 1.00 96.31 104 LEU A N 1
ATOM 819 C CA . LEU A 1 104 ? -3.930 -3.369 -0.720 1.00 96.31 104 LEU A CA 1
ATOM 820 C C . LEU A 1 104 ? -5.341 -3.269 -0.130 1.00 96.31 104 LEU A C 1
ATOM 822 O O . LEU A 1 104 ? -5.607 -3.906 0.891 1.00 96.31 104 LEU A O 1
ATOM 826 N N . ASP A 1 105 ? -6.220 -2.513 -0.791 1.00 95.50 105 ASP A N 1
ATOM 827 C CA . ASP A 1 105 ? -7.640 -2.353 -0.469 1.00 95.50 105 ASP A CA 1
ATOM 828 C C . ASP A 1 105 ? -8.499 -3.612 -0.716 1.00 95.50 105 ASP A C 1
ATOM 830 O O . ASP A 1 105 ? -9.667 -3.652 -0.316 1.00 95.50 105 ASP A O 1
ATOM 834 N N . GLY A 1 106 ? -7.925 -4.640 -1.355 1.00 95.06 106 GLY A N 1
ATOM 835 C CA . GLY A 1 106 ? -8.560 -5.927 -1.624 1.00 95.06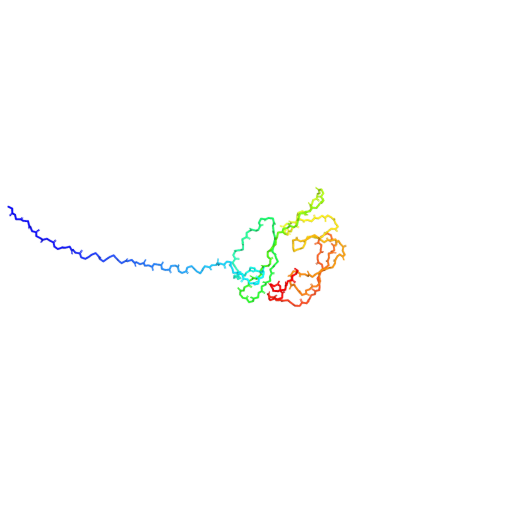 106 GLY A CA 1
ATOM 836 C C . GLY A 1 106 ? -9.626 -5.903 -2.724 1.00 95.06 106 GLY A C 1
ATOM 837 O O . GLY A 1 106 ? -10.257 -6.932 -2.974 1.00 95.06 106 GLY A O 1
ATOM 838 N N . VAL A 1 107 ? -9.858 -4.773 -3.387 1.00 96.38 107 VAL A N 1
ATOM 839 C CA . VAL A 1 107 ? -10.922 -4.618 -4.394 1.00 96.38 107 VAL A CA 1
ATOM 840 C C . VAL A 1 107 ? -10.331 -4.250 -5.736 1.00 96.38 107 VAL A C 1
ATOM 842 O O . VAL A 1 107 ? -10.693 -4.839 -6.751 1.00 96.38 107 VAL A O 1
ATOM 845 N N . ASN A 1 108 ? -9.428 -3.278 -5.743 1.00 96.88 108 ASN A N 1
ATOM 846 C CA . ASN A 1 108 ? -8.919 -2.736 -6.978 1.00 96.88 108 ASN A CA 1
ATOM 847 C C . ASN A 1 108 ? -7.804 -3.596 -7.560 1.00 96.88 108 ASN A C 1
ATOM 849 O O . ASN A 1 108 ? -7.079 -4.294 -6.851 1.00 96.88 108 ASN A O 1
ATOM 853 N N . HIS A 1 109 ? -7.654 -3.516 -8.876 1.00 97.56 109 HIS A N 1
ATOM 854 C CA . HIS A 1 109 ? -6.494 -4.035 -9.575 1.00 97.56 109 HIS A CA 1
ATOM 855 C C . HIS A 1 109 ? -5.498 -2.905 -9.780 1.00 97.56 109 HIS A C 1
ATOM 857 O O . HIS A 1 109 ? -5.822 -1.865 -10.356 1.00 97.56 109 HIS A O 1
ATOM 863 N N . CYS A 1 110 ? -4.286 -3.137 -9.306 1.00 98.06 110 CYS A N 1
ATOM 864 C CA . CYS A 1 110 ? -3.166 -2.231 -9.402 1.00 98.06 110 CYS A CA 1
ATOM 865 C C . CYS A 1 110 ? -2.234 -2.661 -10.535 1.00 98.06 110 CYS A C 1
ATOM 867 O O . CYS A 1 110 ? -2.136 -3.844 -10.865 1.00 98.06 110 CYS A O 1
ATOM 869 N N . SER A 1 111 ? -1.527 -1.696 -11.115 1.00 98.19 111 SER A N 1
ATOM 870 C CA . SER A 1 111 ? -0.469 -1.941 -12.089 1.00 98.19 111 SER A CA 1
ATOM 871 C C . SER A 1 111 ? 0.769 -1.112 -11.784 1.00 98.19 111 SER A C 1
ATOM 873 O O . SER A 1 111 ? 0.648 0.090 -11.530 1.00 98.19 111 SER A O 1
ATOM 875 N N . CYS A 1 112 ? 1.947 -1.725 -11.875 1.00 98.38 112 CYS A N 1
ATOM 876 C CA . CYS A 1 112 ? 3.214 -1.017 -11.727 1.00 98.38 112 CYS A CA 1
ATOM 877 C C . CYS A 1 112 ? 3.608 -0.312 -13.034 1.00 98.38 112 CYS A C 1
ATOM 879 O O . CYS A 1 112 ? 3.710 -0.931 -14.094 1.00 98.38 112 CYS A O 1
ATOM 881 N N . GLY A 1 113 ? 3.829 0.996 -12.959 1.00 97.12 113 GLY A N 1
ATOM 882 C CA . GLY A 1 113 ? 4.308 1.847 -14.041 1.00 97.12 113 GLY A CA 1
ATOM 883 C C . GLY A 1 113 ? 5.732 2.346 -13.803 1.00 97.12 113 GLY A C 1
ATOM 884 O O . GLY A 1 113 ? 6.382 2.036 -12.805 1.00 97.12 113 GLY A O 1
ATOM 885 N N . ALA A 1 114 ? 6.243 3.147 -14.737 1.00 94.62 114 ALA A N 1
ATOM 886 C CA . ALA A 1 114 ? 7.588 3.705 -14.628 1.00 94.62 114 ALA A CA 1
ATOM 887 C C . ALA A 1 114 ? 7.749 4.582 -13.370 1.00 94.62 114 ALA A C 1
ATOM 889 O O . ALA A 1 114 ? 6.789 5.210 -12.916 1.00 94.62 114 ALA A O 1
ATOM 890 N N . LYS A 1 115 ? 8.979 4.652 -12.840 1.00 92.44 115 LYS A N 1
ATOM 891 C CA . LYS A 1 115 ? 9.356 5.493 -11.686 1.00 92.44 115 LYS A CA 1
ATOM 892 C C . LYS A 1 115 ? 8.480 5.253 -10.441 1.00 92.44 115 LYS A C 1
ATOM 894 O O . LYS A 1 115 ? 8.035 6.209 -9.813 1.00 92.44 115 LYS A O 1
ATOM 899 N N . ASN A 1 116 ? 8.221 3.984 -10.104 1.00 95.81 116 ASN A N 1
ATOM 900 C CA . ASN A 1 116 ? 7.401 3.582 -8.951 1.00 95.81 116 ASN A CA 1
ATOM 901 C C . ASN A 1 116 ? 5.962 4.145 -8.967 1.00 95.81 116 ASN A C 1
ATOM 903 O O . ASN A 1 116 ? 5.375 4.408 -7.919 1.00 95.81 116 ASN A O 1
ATOM 907 N N . SER A 1 117 ? 5.384 4.365 -10.152 1.00 96.00 117 SER A N 1
ATOM 908 C CA . SER A 1 117 ? 3.985 4.789 -10.263 1.00 96.00 117 SER A CA 1
ATOM 909 C C . SER A 1 117 ? 3.047 3.592 -10.127 1.00 96.00 117 SER A C 1
ATOM 911 O O . SER A 1 117 ? 3.264 2.552 -10.742 1.00 96.00 117 SER A O 1
ATOM 913 N N . ILE A 1 118 ? 1.983 3.737 -9.338 1.00 97.38 118 ILE A N 1
ATOM 914 C CA . ILE A 1 118 ? 0.945 2.714 -9.190 1.00 97.38 118 ILE A CA 1
ATOM 915 C C . ILE A 1 118 ? -0.342 3.230 -9.824 1.00 97.38 118 ILE A C 1
ATOM 917 O O . ILE A 1 118 ? -0.937 4.199 -9.354 1.00 97.38 118 ILE A O 1
ATOM 921 N N . GLY A 1 119 ? -0.763 2.578 -10.905 1.00 97.62 119 GLY A N 1
ATOM 922 C CA . GLY A 1 119 ? -2.106 2.733 -11.461 1.00 97.62 119 GLY A CA 1
ATOM 923 C C . GLY A 1 119 ? -3.082 1.825 -10.720 1.00 97.62 119 GLY A C 1
ATOM 924 O O . GLY A 1 119 ? -2.687 0.747 -10.294 1.00 97.62 119 GLY A O 1
ATOM 925 N N . SER A 1 120 ? -4.338 2.241 -10.570 1.00 97.38 120 SER A N 1
ATOM 926 C CA . SER A 1 120 ? -5.382 1.457 -9.901 1.00 97.38 120 SER A CA 1
ATOM 927 C C . SER A 1 120 ? -6.696 1.575 -10.659 1.00 97.38 120 SER A C 1
ATOM 929 O O . SER A 1 120 ? -7.043 2.661 -11.137 1.00 97.38 120 SER A O 1
ATOM 931 N N . THR A 1 121 ? -7.474 0.492 -10.706 1.00 96.06 121 THR A N 1
ATOM 932 C CA . THR A 1 121 ? -8.919 0.618 -10.935 1.00 96.06 121 THR A CA 1
ATOM 933 C C . THR A 1 121 ? -9.502 1.491 -9.817 1.00 96.06 121 THR A C 1
ATOM 935 O O . THR A 1 121 ? -8.969 1.519 -8.710 1.00 96.06 121 THR A O 1
ATOM 938 N N . LYS A 1 122 ? -10.529 2.294 -10.098 1.00 95.75 122 LYS A N 1
ATOM 939 C CA . LYS A 1 122 ? -11.082 3.272 -9.139 1.00 95.75 122 LYS A CA 1
ATOM 940 C C . LYS A 1 122 ? -12.447 2.825 -8.617 1.00 95.75 122 LYS A C 1
ATOM 942 O O . LYS A 1 122 ? -13.419 3.569 -8.687 1.00 95.75 122 LYS A O 1
ATOM 947 N N . ILE A 1 123 ? -12.526 1.582 -8.156 1.00 96.62 123 ILE A N 1
ATOM 948 C CA . ILE A 1 123 ? -13.729 0.996 -7.560 1.00 96.62 123 ILE A CA 1
ATOM 949 C C . ILE A 1 123 ? -13.758 1.378 -6.077 1.00 96.62 123 ILE A C 1
ATOM 951 O O . ILE A 1 123 ? -12.714 1.404 -5.421 1.00 96.62 123 ILE A O 1
ATOM 955 N N . GLY A 1 124 ? -14.944 1.694 -5.552 1.00 95.12 124 GLY A N 1
ATOM 956 C CA . GLY A 1 124 ? -15.130 2.016 -4.136 1.00 95.12 124 GLY A CA 1
ATOM 957 C C . GLY A 1 124 ? -14.716 0.860 -3.220 1.00 95.12 124 GLY A C 1
ATOM 958 O O . GLY A 1 124 ? -14.954 -0.307 -3.532 1.00 95.12 124 GLY A O 1
ATOM 959 N N . THR A 1 125 ? -14.090 1.185 -2.089 1.00 95.69 125 THR A N 1
ATOM 960 C CA . THR A 1 125 ? -13.546 0.211 -1.127 1.00 95.69 125 THR A CA 1
ATOM 961 C C . THR A 1 125 ? -13.925 0.598 0.297 1.00 95.69 125 THR A C 1
ATOM 963 O O . THR A 1 125 ? -14.397 1.711 0.536 1.00 95.69 125 THR A O 1
ATOM 966 N N . ASN A 1 126 ? -13.764 -0.325 1.247 1.00 95.94 126 ASN A N 1
ATOM 967 C CA . ASN A 1 126 ? -14.049 -0.068 2.657 1.00 95.94 126 ASN A CA 1
ATOM 968 C C . ASN A 1 126 ? -13.121 -0.864 3.582 1.00 95.94 126 ASN A C 1
ATOM 970 O O . ASN A 1 126 ? -12.303 -1.679 3.142 1.00 95.94 126 ASN A O 1
ATOM 974 N N . SER A 1 127 ? -13.238 -0.611 4.890 1.00 96.31 127 SER A N 1
ATOM 975 C CA . SER A 1 127 ? -12.383 -1.233 5.909 1.00 96.31 127 SER A CA 1
ATOM 976 C C . SER A 1 127 ? -12.475 -2.754 5.856 1.00 96.31 127 SER A C 1
ATOM 978 O O . SER A 1 127 ? -11.467 -3.454 5.945 1.00 96.31 127 SER A O 1
ATOM 980 N N . ARG A 1 128 ? -13.677 -3.281 5.617 1.00 96.00 128 ARG A N 1
ATOM 981 C CA . ARG A 1 128 ? -13.924 -4.717 5.551 1.00 96.00 128 ARG A CA 1
ATOM 982 C C . ARG A 1 128 ? -13.211 -5.378 4.370 1.00 96.00 128 ARG A C 1
ATOM 984 O O . ARG A 1 128 ? -12.576 -6.413 4.567 1.00 96.00 128 ARG A O 1
ATOM 991 N N . SER A 1 129 ? -13.279 -4.792 3.171 1.00 95.25 129 SER A N 1
ATOM 992 C CA . SER A 1 129 ? -12.631 -5.350 1.974 1.00 95.25 129 SER A CA 1
ATOM 993 C C . SER A 1 129 ? -11.109 -5.362 2.096 1.00 95.25 129 SER A C 1
ATOM 995 O O . SER A 1 129 ? -10.466 -6.326 1.692 1.00 95.25 129 SER A O 1
ATOM 997 N N . MET A 1 130 ? -10.541 -4.325 2.711 1.00 95.69 130 MET A N 1
ATOM 998 C CA . MET A 1 130 ? -9.102 -4.214 2.925 1.00 95.69 130 MET A CA 1
ATOM 999 C C . MET A 1 130 ? -8.592 -5.194 3.989 1.00 95.69 130 MET A C 1
ATOM 1001 O O . MET A 1 130 ? -7.529 -5.796 3.814 1.00 95.69 130 MET A O 1
ATOM 1005 N N . CYS A 1 131 ? -9.336 -5.337 5.090 1.00 96.00 131 CYS A N 1
ATOM 1006 C CA . CYS A 1 131 ? -8.826 -5.940 6.320 1.00 96.00 131 CYS A CA 1
ATOM 1007 C C . CYS A 1 131 ? -9.182 -7.417 6.528 1.00 96.00 131 CYS A C 1
ATOM 1009 O O . CYS A 1 131 ? -8.595 -8.075 7.385 1.00 96.00 131 CYS A O 1
ATOM 1011 N N . PHE A 1 132 ? -10.145 -7.954 5.776 1.00 93.00 132 PHE A N 1
ATOM 1012 C CA . PHE A 1 132 ? -10.577 -9.353 5.916 1.00 93.00 132 PHE A CA 1
ATOM 1013 C C . PHE A 1 132 ? -10.364 -10.198 4.665 1.00 93.00 132 PHE A C 1
ATOM 1015 O O . PHE A 1 132 ? -10.526 -11.415 4.722 1.00 93.00 132 PHE A O 1
ATOM 1022 N N . LYS A 1 133 ? -9.982 -9.592 3.539 1.00 81.19 133 LYS A N 1
ATOM 1023 C CA . LYS A 1 133 ? -9.624 -10.357 2.348 1.00 81.19 133 LYS A CA 1
ATOM 1024 C C . LYS A 1 133 ? -8.194 -10.874 2.516 1.00 81.19 133 LYS A C 1
ATOM 1026 O O . LYS A 1 133 ? -7.261 -10.079 2.643 1.00 81.19 133 LYS A O 1
ATOM 1031 N N . MET A 1 134 ? -8.040 -12.196 2.568 1.00 55.62 134 MET A N 1
ATOM 1032 C CA . MET A 1 134 ? -6.725 -12.836 2.508 1.00 55.62 134 MET A CA 1
ATOM 1033 C C . MET A 1 134 ? -6.117 -12.535 1.133 1.00 55.62 134 MET A C 1
ATOM 1035 O O . MET A 1 134 ? -6.753 -12.801 0.111 1.00 55.62 134 MET A O 1
ATOM 1039 N N . GLN A 1 135 ? -4.952 -11.888 1.138 1.00 55.44 135 GLN A N 1
ATOM 1040 C CA . GLN A 1 135 ? -4.120 -11.623 -0.038 1.00 55.44 135 GLN A CA 1
ATOM 1041 C C . GLN A 1 135 ? -3.009 -12.656 -0.104 1.00 55.44 135 GLN A C 1
ATOM 1043 O O . GLN A 1 135 ? -2.489 -12.991 0.985 1.00 55.44 135 GLN A O 1
#

Sequence (135 aa):
MVQCRVFPALVFASMYMFSFIGESYGKQIYGNCVKYAVGETKPILRNGDRFCITEGRYVYCKEFKCAITKCLKPVVPYRGCPYCEGTCSYGGAIYQVKDRFVCLDGVNHCSCGAKNSIGSTKIGTNSRSMCFKMQ

Foldseek 3Di:
DDDDDDDDDDDDDDPPPPPPPPPPQDFDADAQWTKGFPPDDDDDDDQWAWDWDDDDRIITINIDHAEDEPDPDWDDDPDDHTADFQWATAPNDIGGAQDWDQHLLQPWIWGAHGPNDIDIDPDDGDNCNNRNDDD